Protein AF-A0A150UNH8-F1 (afdb_monomer)

Radius of gyration: 18.95 Å; Cα contacts (8 Å, |Δi|>4): 258; chains: 1; bounding box: 34×52×55 Å

Secondary structure (DSSP, 8-state):
---GGGGG-SEEEEES--EEEETTEEEESSS-BTTEEEE--S---SSS---SEEEEEETTSEEEEE----TTEEEEEEE-SS-EEEEEEE----S-TT---S------------HHHHTTEEEEEE-SS--SSSS-PEEEEES---PPP-------GGGS-HHHHHHHHHH--

Mean predicted aligned error: 8.01 Å

Foldseek 3Di:
DPDPVCPPDQKDKDFQFFWADDPNDIAGPPRDDPQWDKAFAPFFDHDRRGAGIIMTGGPQWDKDWDHDHHRQKTWMWTDFPVDIDIDMRGDDDDPCPPPPDPDDDDDDDDDDDDPVQVVQWPDWDFDPDDPPDPDTDIDTDGNGHHDDDDDDDDDDPVRDPVVVVVVVVVVVD

pLDDT: mean 87.23, std 11.31, range [49.28, 98.31]

Sequence (173 aa):
MNNTGLQDFGAIALLEPSCFIKEGKIVTVPLCHPYWTKMTPTSAREGRRAIGSMLWIRRDIESEQLPICLPDITAALLQLPDRSILIASVYVEPANPQARLETIRITIDLVLASAELAALLVKCQIYNVEHGLDHRAIETALDISIPKRVAQPRLLFKNAPWKEIRLRISEML

Nearest PDB structures (foldseek):
  3l0x-assembly1_A  TM=2.496E-01  e=1.714E+00  Saccharomyces cerevisiae

Structure (mmCIF, N/CA/C/O backbone):
data_AF-A0A150UNH8-F1
#
_entry.id   AF-A0A150UNH8-F1
#
loop_
_atom_site.group_PDB
_atom_site.id
_atom_site.type_symbol
_atom_site.label_atom_id
_atom_site.label_alt_id
_atom_site.label_comp_id
_atom_site.label_asym_id
_atom_site.label_entity_id
_atom_site.label_seq_id
_atom_site.pdbx_PDB_ins_code
_atom_site.Cartn_x
_atom_site.Cartn_y
_atom_site.Cartn_z
_atom_site.occupancy
_atom_site.B_iso_or_equiv
_atom_site.auth_seq_id
_atom_site.auth_comp_id
_atom_site.auth_asym_id
_atom_site.auth_atom_id
_atom_site.pdbx_PDB_model_num
ATOM 1 N N . MET A 1 1 ? -5.258 9.086 -5.632 1.00 58.34 1 MET A N 1
ATOM 2 C CA . MET A 1 1 ? -5.219 9.301 -4.163 1.00 58.34 1 MET A CA 1
ATOM 3 C C . MET A 1 1 ? -6.404 10.073 -3.571 1.00 58.34 1 MET A C 1
ATOM 5 O O . MET A 1 1 ? -6.684 9.856 -2.403 1.00 58.34 1 MET A O 1
ATOM 9 N N . ASN A 1 2 ? -7.106 10.944 -4.316 1.00 66.75 2 ASN A N 1
ATOM 10 C CA . ASN A 1 2 ? -8.247 11.725 -3.788 1.00 66.75 2 ASN A CA 1
ATOM 11 C C . ASN A 1 2 ? -9.623 11.044 -3.954 1.00 66.75 2 ASN A C 1
ATOM 13 O O . ASN A 1 2 ? -10.645 11.667 -3.690 1.00 66.75 2 ASN A O 1
ATOM 17 N N . ASN A 1 3 ? -9.659 9.789 -4.407 1.00 71.75 3 ASN A N 1
ATOM 18 C CA . ASN A 1 3 ? -10.900 9.029 -4.539 1.00 71.75 3 ASN A CA 1
ATOM 19 C C . ASN A 1 3 ? -11.393 8.615 -3.141 1.00 71.75 3 ASN A C 1
ATOM 21 O O . ASN A 1 3 ? -10.631 8.025 -2.372 1.00 71.75 3 ASN A O 1
ATOM 25 N N . THR A 1 4 ? -12.648 8.925 -2.813 1.00 74.06 4 THR A N 1
ATOM 26 C CA . THR A 1 4 ? -13.286 8.529 -1.549 1.00 74.06 4 THR A CA 1
ATOM 27 C C . THR A 1 4 ? -13.363 7.014 -1.390 1.00 74.06 4 THR A C 1
ATOM 29 O O . THR A 1 4 ? -13.205 6.537 -0.275 1.00 74.06 4 THR A O 1
ATOM 32 N N . GLY A 1 5 ? -13.476 6.259 -2.487 1.00 80.25 5 GLY A N 1
ATOM 33 C CA . GLY A 1 5 ? -13.465 4.792 -2.463 1.00 80.25 5 GLY A CA 1
ATOM 34 C C . GLY A 1 5 ? -12.147 4.183 -1.979 1.00 80.25 5 GLY A C 1
ATOM 35 O O . GLY A 1 5 ? -12.120 3.034 -1.567 1.00 80.25 5 GLY A O 1
ATOM 36 N N . LEU A 1 6 ? -11.050 4.950 -1.953 1.00 84.25 6 LEU A N 1
ATOM 37 C CA . LEU A 1 6 ? -9.775 4.463 -1.418 1.00 84.25 6 LEU A CA 1
ATOM 38 C C . LEU A 1 6 ? -9.697 4.553 0.114 1.00 84.25 6 LEU A C 1
ATOM 40 O O . LEU A 1 6 ? -8.715 4.109 0.698 1.00 84.25 6 LEU A O 1
ATOM 44 N N . GLN A 1 7 ? -10.674 5.169 0.786 1.00 82.31 7 GLN A N 1
ATOM 45 C CA . GLN A 1 7 ? -10.576 5.456 2.220 1.00 82.31 7 GLN A CA 1
ATOM 46 C C . GLN A 1 7 ? -10.616 4.217 3.118 1.00 82.31 7 GLN A C 1
ATOM 48 O O . GLN A 1 7 ? -10.073 4.286 4.225 1.00 82.31 7 GLN A O 1
ATOM 53 N N . ASP A 1 8 ? -11.204 3.130 2.622 1.00 85.44 8 ASP A N 1
ATOM 54 C CA . ASP A 1 8 ? -11.401 1.876 3.352 1.00 85.44 8 ASP A CA 1
ATOM 55 C C . ASP A 1 8 ? -10.203 0.920 3.236 1.00 85.44 8 ASP A C 1
ATOM 57 O O . ASP A 1 8 ? -10.123 -0.078 3.948 1.00 85.44 8 ASP A O 1
ATOM 61 N N . PHE A 1 9 ? -9.224 1.246 2.389 1.00 92.31 9 PHE A N 1
ATOM 62 C CA . PHE A 1 9 ? -8.032 0.428 2.193 1.00 92.31 9 PHE A CA 1
ATOM 63 C C . PHE A 1 9 ? -6.959 0.716 3.247 1.00 92.31 9 PHE A C 1
ATOM 65 O O . PHE A 1 9 ? -6.688 1.870 3.584 1.00 92.31 9 PHE A O 1
ATOM 72 N N . GLY A 1 10 ? -6.300 -0.339 3.733 1.00 94.19 10 GLY A N 1
ATOM 73 C CA . GLY A 1 10 ? -5.135 -0.229 4.621 1.00 94.19 10 GLY A CA 1
ATOM 74 C C . GLY A 1 10 ? -3.816 0.005 3.877 1.00 94.19 10 GLY A C 1
ATOM 75 O O . GLY A 1 10 ? -2.907 0.642 4.406 1.00 94.19 10 GLY A O 1
ATOM 76 N N . ALA A 1 11 ? -3.716 -0.463 2.633 1.00 96.12 11 ALA A N 1
ATOM 77 C CA . ALA A 1 11 ? -2.532 -0.317 1.798 1.00 96.12 11 ALA A CA 1
ATOM 78 C C . ALA A 1 11 ? -2.914 -0.198 0.318 1.00 96.12 11 ALA A C 1
ATOM 80 O O . ALA A 1 11 ? -3.935 -0.729 -0.116 1.00 96.12 11 ALA A O 1
ATOM 81 N N . ILE A 1 12 ? -2.071 0.484 -0.453 1.00 95.62 12 ILE A N 1
ATOM 82 C CA . ILE A 1 12 ? -2.136 0.566 -1.911 1.00 95.62 12 ILE A CA 1
ATOM 83 C C . ILE A 1 12 ? -0.751 0.204 -2.442 1.00 95.62 12 ILE A C 1
ATOM 85 O O . ILE A 1 12 ? 0.216 0.942 -2.227 1.00 95.62 12 ILE A O 1
ATOM 89 N N . ALA A 1 13 ? -0.665 -0.924 -3.141 1.00 96.50 13 ALA A N 1
ATOM 90 C CA . ALA A 1 13 ? 0.509 -1.307 -3.910 1.00 96.50 13 ALA A CA 1
ATOM 91 C C . ALA A 1 13 ? 0.417 -0.697 -5.308 1.00 96.50 13 ALA A C 1
ATOM 93 O O . ALA A 1 13 ? -0.579 -0.873 -6.006 1.00 96.50 13 ALA A O 1
ATOM 94 N N . LEU A 1 14 ? 1.437 0.067 -5.690 1.00 94.06 14 LEU A N 1
ATOM 95 C CA . LEU A 1 14 ? 1.528 0.682 -7.009 1.00 94.06 14 LEU A CA 1
ATOM 96 C C . LEU A 1 14 ? 2.711 0.082 -7.755 1.00 94.06 14 LEU A C 1
ATOM 98 O O . LEU A 1 14 ? 3.807 -0.045 -7.196 1.00 94.06 14 LEU A O 1
ATOM 102 N N . LEU A 1 15 ? 2.466 -0.225 -9.022 1.00 92.75 15 LEU A N 1
ATOM 103 C CA . LEU A 1 15 ? 3.475 -0.587 -10.001 1.00 92.75 15 LEU A CA 1
ATOM 104 C C . LEU A 1 15 ? 3.688 0.599 -10.938 1.00 92.75 15 LEU A C 1
ATOM 106 O O . LEU A 1 15 ? 2.788 1.410 -11.149 1.00 92.75 15 LEU A O 1
ATOM 110 N N . GLU A 1 16 ? 4.905 0.703 -11.456 1.00 90.81 16 GLU A N 1
ATOM 111 C CA . GLU A 1 16 ? 5.312 1.717 -12.429 1.00 90.81 16 GLU A CA 1
ATOM 112 C C . GLU A 1 16 ? 4.977 3.166 -12.007 1.00 90.81 16 GLU A C 1
ATOM 114 O O . GLU A 1 16 ? 4.445 3.948 -12.801 1.00 90.81 16 GLU A O 1
ATOM 119 N N . PRO A 1 17 ? 5.239 3.573 -10.749 1.00 91.75 17 PRO A N 1
ATOM 120 C CA . PRO A 1 17 ? 4.762 4.863 -10.288 1.00 91.75 17 PRO A CA 1
ATOM 121 C C . PRO A 1 17 ? 5.426 6.010 -11.050 1.00 91.75 17 PRO A C 1
ATOM 123 O O . PRO A 1 17 ? 6.638 6.018 -11.283 1.00 91.75 17 PRO A O 1
ATOM 126 N N . SER A 1 18 ? 4.634 7.039 -11.360 1.00 89.56 18 SER A N 1
ATOM 127 C CA . SER A 1 18 ? 5.160 8.281 -11.924 1.00 89.56 18 SER A CA 1
ATOM 128 C C . SER A 1 18 ? 6.173 8.892 -10.957 1.00 89.56 18 SER A C 1
ATOM 130 O O . SER A 1 18 ? 5.821 9.394 -9.880 1.00 89.56 18 SER A O 1
ATOM 132 N N . CYS A 1 19 ? 7.437 8.862 -11.359 1.00 91.12 19 CYS A N 1
ATOM 133 C CA . CYS A 1 19 ? 8.560 9.291 -10.550 1.00 91.12 19 CYS A CA 1
ATOM 134 C C . CYS A 1 19 ? 9.667 9.896 -11.416 1.00 91.12 19 CYS A C 1
ATOM 136 O O . CYS A 1 19 ? 9.658 9.781 -12.636 1.00 91.12 19 CYS A O 1
ATOM 138 N N . PHE A 1 20 ? 10.608 10.580 -10.781 1.00 87.50 20 PHE A N 1
ATOM 139 C CA . PHE A 1 20 ? 11.849 11.037 -11.395 1.00 87.50 20 PHE A CA 1
ATOM 140 C C . PHE A 1 20 ? 12.898 11.250 -10.306 1.00 87.50 20 PHE A C 1
ATOM 142 O O . PHE A 1 20 ? 12.568 11.377 -9.124 1.00 87.50 20 PHE A O 1
ATOM 149 N N . ILE A 1 21 ? 14.166 11.313 -10.704 1.00 89.19 21 ILE A N 1
ATOM 150 C CA . ILE A 1 21 ? 15.252 11.688 -9.802 1.00 89.19 21 ILE A CA 1
ATOM 151 C C . ILE A 1 21 ? 15.464 13.199 -9.863 1.00 89.19 21 ILE A C 1
ATOM 153 O O . ILE A 1 21 ? 15.633 13.771 -10.940 1.00 89.19 21 ILE A O 1
ATOM 157 N N . LYS A 1 22 ? 15.476 13.847 -8.697 1.00 87.75 22 LYS A N 1
ATOM 158 C CA . LYS A 1 22 ? 15.879 15.248 -8.532 1.00 87.75 22 LYS A CA 1
ATOM 159 C C . LYS A 1 22 ? 16.851 15.338 -7.365 1.00 87.75 22 LYS A C 1
ATOM 161 O O . LYS A 1 22 ? 16.524 14.882 -6.275 1.00 87.75 22 LYS A O 1
ATOM 166 N N . GLU A 1 23 ? 18.033 15.909 -7.600 1.00 88.75 23 GLU A N 1
ATOM 167 C CA . GLU A 1 23 ? 19.075 16.081 -6.567 1.00 88.75 23 GLU A CA 1
ATOM 168 C C . GLU A 1 23 ? 19.416 14.760 -5.841 1.00 88.75 23 GLU A C 1
ATOM 170 O O . GLU A 1 23 ? 19.530 14.709 -4.619 1.00 88.75 23 GLU A O 1
ATOM 175 N N . GLY A 1 24 ? 19.503 13.655 -6.592 1.00 85.06 24 GLY A N 1
ATOM 176 C CA . GLY A 1 24 ? 19.789 12.320 -6.048 1.00 85.06 24 GLY A CA 1
ATOM 177 C C . GLY A 1 24 ? 18.648 11.684 -5.241 1.00 85.06 24 GLY A C 1
ATOM 178 O O . GLY A 1 24 ? 18.820 10.591 -4.710 1.00 85.06 24 GLY A O 1
ATOM 179 N N . LYS A 1 25 ? 17.479 12.330 -5.147 1.00 88.31 25 LYS A N 1
ATOM 180 C CA . LYS A 1 25 ? 16.312 11.825 -4.414 1.00 88.31 25 LYS A CA 1
ATOM 181 C C . LYS A 1 25 ? 15.205 11.385 -5.362 1.00 88.31 25 LYS A C 1
ATOM 183 O O . LYS A 1 25 ? 14.929 12.039 -6.369 1.00 88.31 25 LYS A O 1
ATOM 188 N N . ILE A 1 26 ? 14.530 10.300 -4.986 1.00 90.56 26 ILE A N 1
ATOM 189 C CA . ILE A 1 26 ? 13.327 9.824 -5.666 1.00 90.56 26 ILE A CA 1
ATOM 190 C C . ILE A 1 26 ? 12.184 10.793 -5.363 1.00 90.56 26 ILE A C 1
ATOM 192 O O . ILE A 1 26 ? 11.775 10.972 -4.214 1.00 90.56 26 ILE A O 1
ATOM 196 N N . VAL A 1 27 ? 11.640 11.397 -6.412 1.00 90.75 27 VAL A N 1
ATOM 197 C CA . VAL A 1 27 ? 10.448 12.234 -6.347 1.00 90.75 27 VAL A CA 1
ATOM 198 C C . VAL A 1 27 ? 9.309 11.496 -7.031 1.00 90.75 27 VAL A C 1
ATOM 200 O O . VAL A 1 27 ? 9.437 11.084 -8.178 1.00 90.75 27 VAL A O 1
ATOM 203 N N . THR A 1 28 ? 8.185 11.334 -6.337 1.00 91.88 28 THR A N 1
ATOM 204 C CA . THR A 1 28 ? 6.978 10.687 -6.873 1.00 91.88 28 THR A CA 1
ATOM 205 C C . THR A 1 28 ? 5.802 11.653 -6.886 1.00 91.88 28 THR A C 1
ATOM 207 O O . THR A 1 28 ? 5.773 12.630 -6.129 1.00 91.88 28 THR A O 1
ATOM 210 N N . VAL A 1 29 ? 4.803 11.351 -7.715 1.00 86.25 29 VAL A N 1
ATOM 211 C CA . VAL A 1 29 ? 3.531 12.077 -7.750 1.00 86.25 29 VAL A CA 1
ATOM 212 C C . VAL A 1 29 ? 2.406 11.167 -7.234 1.00 86.25 29 VAL A C 1
ATOM 214 O O . VAL A 1 29 ? 2.235 10.069 -7.758 1.00 86.25 29 VAL A O 1
ATOM 217 N N . PRO A 1 30 ? 1.614 11.593 -6.231 1.00 87.81 30 PRO A N 1
ATOM 218 C CA . PRO A 1 30 ? 1.757 12.825 -5.453 1.00 87.81 30 PRO A CA 1
ATOM 219 C C . PRO A 1 30 ? 2.953 12.779 -4.483 1.00 87.81 30 PRO A C 1
ATOM 221 O O . PRO A 1 30 ? 3.340 11.720 -3.990 1.00 87.81 30 PRO A O 1
ATOM 224 N N . LEU A 1 31 ? 3.503 13.957 -4.166 1.00 88.69 31 LEU A N 1
ATOM 225 C CA . LEU A 1 31 ? 4.653 14.113 -3.264 1.00 88.69 31 LEU A CA 1
ATOM 226 C C . LEU A 1 31 ? 4.357 13.617 -1.845 1.00 88.69 31 LEU A C 1
ATOM 228 O O . LEU A 1 31 ? 5.154 12.878 -1.267 1.00 88.69 31 LEU A O 1
ATOM 232 N N . CYS A 1 32 ? 3.212 14.009 -1.294 1.00 87.50 32 CYS A N 1
ATOM 233 C CA . CYS A 1 32 ? 2.742 13.611 0.025 1.00 87.50 32 CYS A CA 1
ATOM 234 C C . CYS A 1 32 ? 1.212 13.529 0.032 1.00 87.50 32 CYS A C 1
ATOM 236 O O . CYS A 1 32 ? 0.537 14.030 -0.870 1.00 87.50 32 CYS A O 1
ATOM 238 N N . HIS A 1 33 ? 0.655 12.889 1.057 1.00 88.31 33 HIS A N 1
ATOM 239 C CA . HIS A 1 33 ? -0.785 12.842 1.260 1.00 88.31 33 HIS A CA 1
ATOM 240 C C . HIS A 1 33 ? -1.102 12.748 2.757 1.00 88.31 33 HIS A C 1
ATOM 242 O O . HIS A 1 33 ? -0.466 11.959 3.444 1.00 88.31 33 HIS A O 1
ATOM 248 N N . PRO A 1 34 ? -2.080 13.491 3.302 1.00 85.75 34 PRO A N 1
ATOM 249 C CA . PRO A 1 34 ? -2.282 13.583 4.754 1.00 85.75 34 PRO A CA 1
ATOM 250 C C . PRO A 1 34 ? -2.814 12.303 5.418 1.00 85.75 34 PRO A C 1
ATOM 252 O O . PRO A 1 34 ? -2.736 12.185 6.633 1.00 85.75 34 PRO A O 1
ATOM 255 N N . TYR A 1 35 ? -3.347 11.354 4.648 1.00 88.38 35 TYR A N 1
ATOM 256 C CA . TYR A 1 35 ? -3.885 10.085 5.169 1.00 88.38 35 TYR A CA 1
ATOM 257 C C . TYR A 1 35 ? -3.073 8.855 4.777 1.00 88.38 35 TYR A C 1
ATOM 259 O O . TYR A 1 35 ? -3.435 7.745 5.148 1.00 88.38 35 TYR A O 1
ATOM 267 N N . TRP A 1 36 ? -2.003 9.050 4.011 1.00 93.19 36 TRP A N 1
ATOM 268 C CA . TRP A 1 36 ? -1.183 7.953 3.530 1.00 93.19 36 TRP A CA 1
ATOM 269 C C . TRP A 1 36 ? 0.285 8.244 3.833 1.00 93.19 36 TRP A C 1
ATOM 271 O O . TRP A 1 36 ? 0.769 9.364 3.645 1.00 93.19 36 TRP A O 1
ATOM 281 N N . THR A 1 37 ? 0.981 7.229 4.312 1.00 95.31 37 THR A N 1
ATOM 282 C CA . THR A 1 37 ? 2.430 7.188 4.439 1.00 95.31 37 THR A CA 1
ATOM 283 C C . THR A 1 37 ? 2.978 6.588 3.158 1.00 95.31 37 THR A C 1
ATOM 285 O O . THR A 1 37 ? 2.591 5.494 2.752 1.00 95.31 37 THR A O 1
ATOM 288 N N . LYS A 1 38 ? 3.835 7.346 2.479 1.00 95.88 38 LYS A N 1
ATOM 289 C CA . LYS A 1 38 ? 4.469 6.917 1.238 1.00 95.88 38 LYS A CA 1
ATOM 290 C C . LYS A 1 38 ? 5.739 6.139 1.556 1.00 95.88 38 LYS A C 1
ATOM 292 O O . LYS A 1 38 ? 6.566 6.647 2.306 1.00 95.88 38 LYS A O 1
ATOM 297 N N . MET A 1 39 ? 5.918 4.993 0.913 1.00 96.44 39 MET A N 1
ATOM 298 C CA . MET A 1 39 ? 7.135 4.188 0.965 1.00 96.44 39 MET A CA 1
ATOM 299 C C . MET A 1 39 ? 7.626 3.938 -0.462 1.00 96.44 39 MET A C 1
ATOM 301 O O . MET A 1 39 ? 6.868 3.485 -1.321 1.00 96.44 39 MET A O 1
ATOM 305 N N . THR A 1 40 ? 8.883 4.280 -0.725 1.00 95.25 40 THR A N 1
ATOM 306 C CA . THR A 1 40 ? 9.555 4.086 -2.020 1.00 95.25 40 THR A CA 1
ATOM 307 C C . THR A 1 40 ? 10.767 3.185 -1.826 1.00 95.25 40 THR A C 1
ATOM 309 O O . THR A 1 40 ? 11.359 3.256 -0.750 1.00 95.25 40 THR A O 1
ATOM 312 N N . PRO A 1 41 ? 11.188 2.401 -2.831 1.00 93.75 41 PRO A N 1
ATOM 313 C CA . PRO A 1 41 ? 12.395 1.583 -2.752 1.00 93.75 41 PRO A CA 1
ATOM 314 C C . PRO A 1 41 ? 13.614 2.359 -2.240 1.00 93.75 41 PRO A C 1
ATOM 316 O O . PRO A 1 41 ? 13.729 3.569 -2.452 1.00 93.75 41 PRO A O 1
ATOM 319 N N . THR A 1 42 ? 14.545 1.659 -1.588 1.00 86.31 42 THR A N 1
ATOM 320 C CA . THR A 1 42 ? 15.784 2.269 -1.068 1.00 86.31 42 THR A CA 1
ATOM 321 C C . THR A 1 42 ? 16.843 2.489 -2.150 1.00 86.31 42 THR A C 1
ATOM 323 O O . THR A 1 42 ? 17.867 3.118 -1.894 1.00 86.31 42 THR A O 1
ATOM 326 N N . SER A 1 43 ? 16.595 1.999 -3.366 1.00 89.62 43 SER A N 1
ATOM 327 C CA . SER A 1 43 ? 17.452 2.162 -4.540 1.00 89.62 43 SER A CA 1
ATOM 328 C C . SER A 1 43 ? 16.634 2.645 -5.736 1.00 89.62 43 SER A C 1
ATOM 330 O O . SER A 1 43 ? 15.412 2.501 -5.764 1.00 89.62 43 SER A O 1
ATOM 332 N N . ALA A 1 44 ? 17.306 3.231 -6.724 1.00 90.81 44 ALA A N 1
ATOM 333 C CA . ALA A 1 44 ? 16.677 3.737 -7.933 1.00 90.81 44 ALA A CA 1
ATOM 334 C C . ALA A 1 44 ? 17.561 3.509 -9.162 1.00 90.81 44 ALA A C 1
ATOM 336 O O . ALA A 1 44 ? 18.787 3.509 -9.067 1.00 90.81 44 ALA A O 1
ATOM 337 N N . ARG A 1 45 ? 16.916 3.348 -10.316 1.00 88.88 45 ARG A N 1
ATOM 338 C CA . ARG A 1 45 ? 17.529 3.329 -11.645 1.00 88.88 45 ARG A CA 1
ATOM 339 C C . ARG A 1 45 ? 17.708 4.759 -12.158 1.00 88.88 45 ARG A C 1
ATOM 341 O O . ARG A 1 45 ? 16.976 5.672 -11.768 1.00 88.88 45 ARG A O 1
ATOM 348 N N . GLU A 1 46 ? 18.645 4.948 -13.078 1.00 83.19 46 GLU A N 1
ATOM 349 C CA . GLU A 1 46 ? 18.747 6.203 -13.821 1.00 83.19 46 GLU A CA 1
ATOM 350 C C . GLU A 1 46 ? 17.593 6.353 -14.826 1.00 83.19 46 GLU A C 1
ATOM 352 O O . GLU A 1 46 ? 17.097 5.381 -15.398 1.00 83.19 46 GLU A O 1
ATOM 357 N N . GLY A 1 47 ? 17.175 7.597 -15.067 1.00 76.44 47 GLY A N 1
ATOM 358 C CA . GLY A 1 47 ? 16.174 7.935 -16.079 1.00 76.44 47 GLY A CA 1
ATOM 359 C C . GLY A 1 47 ? 14.780 8.246 -15.528 1.00 76.44 47 GLY A C 1
ATOM 360 O O . GLY A 1 47 ? 14.584 8.530 -14.347 1.00 76.44 47 GLY A O 1
ATOM 361 N N . ARG A 1 48 ? 13.791 8.263 -16.434 1.00 69.31 48 ARG A N 1
ATOM 362 C CA . ARG A 1 48 ? 12.409 8.690 -16.130 1.00 69.31 48 ARG A CA 1
ATOM 363 C C . ARG A 1 48 ? 11.616 7.685 -15.300 1.00 69.31 48 ARG A C 1
ATOM 365 O O . ARG A 1 48 ? 10.615 8.062 -14.713 1.00 69.31 48 ARG A O 1
ATOM 372 N N . ARG A 1 49 ? 12.030 6.421 -15.268 1.00 81.12 49 ARG A N 1
ATOM 373 C CA . ARG A 1 49 ? 11.357 5.359 -14.521 1.00 81.12 49 ARG A CA 1
ATOM 374 C C . ARG A 1 49 ? 12.322 4.780 -13.502 1.00 81.12 49 ARG A C 1
ATOM 376 O O . ARG A 1 49 ? 12.884 3.705 -13.674 1.00 81.12 49 ARG A O 1
ATOM 383 N N . ALA A 1 50 ? 12.564 5.584 -12.477 1.00 90.75 50 ALA A N 1
ATOM 384 C CA . ALA A 1 50 ? 13.606 5.326 -11.499 1.00 90.75 50 ALA A CA 1
ATOM 385 C C . ALA A 1 50 ? 13.263 4.160 -10.556 1.00 90.75 50 ALA A C 1
ATOM 387 O O . ALA A 1 50 ? 14.162 3.523 -10.018 1.00 90.75 50 ALA A O 1
ATOM 388 N N . ILE A 1 51 ? 11.977 3.865 -10.366 1.00 94.25 51 ILE A N 1
ATOM 389 C CA . ILE A 1 51 ? 11.488 2.759 -9.538 1.00 94.25 51 ILE A CA 1
ATOM 390 C C . ILE A 1 51 ? 10.347 2.025 -10.249 1.00 94.25 51 ILE A C 1
ATOM 392 O O . ILE A 1 51 ? 9.562 2.638 -10.977 1.00 94.25 51 ILE A O 1
ATOM 396 N N . GLY A 1 52 ? 10.264 0.713 -10.042 1.00 93.38 52 GLY A N 1
ATOM 397 C CA . GLY A 1 52 ? 9.207 -0.146 -10.571 1.00 93.38 52 GLY A CA 1
ATOM 398 C C . GLY A 1 52 ? 8.043 -0.340 -9.606 1.00 93.38 52 GLY A C 1
ATOM 399 O O . GLY A 1 52 ? 6.937 -0.623 -10.053 1.00 93.38 52 GLY A O 1
ATOM 400 N N . SER A 1 53 ? 8.253 -0.142 -8.303 1.00 95.69 53 SER A N 1
ATOM 401 C CA . SER A 1 53 ? 7.209 -0.319 -7.292 1.00 95.69 53 SER A CA 1
ATOM 402 C C . SER A 1 53 ? 7.213 0.780 -6.237 1.00 95.69 53 SER A C 1
ATOM 404 O O . SER A 1 53 ? 8.202 1.483 -6.041 1.00 95.69 53 SER A O 1
ATOM 406 N N . MET A 1 54 ? 6.077 0.947 -5.563 1.00 96.69 54 MET A N 1
ATOM 407 C CA . MET A 1 54 ? 5.955 1.731 -4.336 1.00 96.69 54 MET A CA 1
ATOM 408 C C . MET A 1 54 ? 4.753 1.258 -3.508 1.00 96.69 54 MET A C 1
ATOM 410 O O . MET A 1 54 ? 3.852 0.587 -4.020 1.00 96.69 54 MET A O 1
ATOM 414 N N . LEU A 1 55 ? 4.710 1.663 -2.239 1.00 97.44 55 LEU A N 1
ATOM 415 C CA . LEU A 1 55 ? 3.578 1.436 -1.341 1.00 97.44 55 LEU A CA 1
ATOM 416 C C . LEU A 1 55 ? 3.043 2.768 -0.805 1.00 97.44 55 LEU A C 1
ATOM 418 O O . LEU A 1 55 ? 3.797 3.688 -0.478 1.00 97.44 55 LEU A O 1
ATOM 422 N N . TRP A 1 56 ? 1.726 2.849 -0.659 1.00 96.62 56 TRP A N 1
ATOM 423 C CA . TRP A 1 56 ? 1.086 3.791 0.253 1.00 96.62 56 TRP A CA 1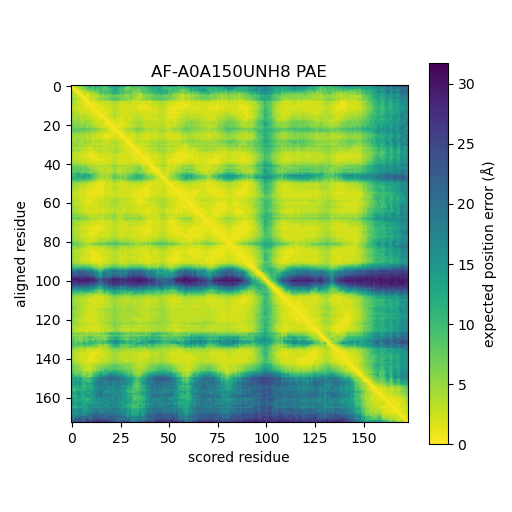
ATOM 424 C C . TRP A 1 56 ? 0.388 3.008 1.353 1.00 96.62 56 TRP A C 1
ATOM 426 O O . TRP A 1 56 ? -0.517 2.230 1.072 1.00 96.62 56 TRP A O 1
ATOM 436 N N . ILE A 1 57 ? 0.784 3.232 2.600 1.00 96.62 57 ILE A N 1
ATOM 437 C CA . ILE A 1 57 ? 0.161 2.618 3.777 1.00 96.62 57 ILE A CA 1
ATOM 438 C C . ILE A 1 57 ? -0.722 3.658 4.453 1.00 96.62 57 ILE A C 1
ATOM 440 O O . ILE A 1 57 ? -0.368 4.840 4.501 1.00 96.62 57 ILE A O 1
ATOM 444 N N . ARG A 1 58 ? -1.908 3.269 4.920 1.00 94.31 58 ARG A N 1
ATOM 445 C CA . ARG A 1 58 ? -2.803 4.196 5.616 1.00 94.31 58 ARG A CA 1
ATOM 446 C C . ARG A 1 58 ? -2.088 4.715 6.864 1.00 94.31 58 ARG A C 1
ATOM 448 O O . ARG A 1 58 ? -1.499 3.949 7.611 1.00 94.31 58 ARG A O 1
ATOM 455 N N . ARG A 1 59 ? -2.084 6.034 7.061 1.00 92.00 59 ARG A N 1
ATOM 456 C CA . ARG A 1 59 ? -1.182 6.703 8.019 1.00 92.00 59 ARG A CA 1
ATOM 457 C C . ARG A 1 59 ? -1.410 6.313 9.487 1.00 92.00 59 ARG A C 1
ATOM 459 O O . ARG A 1 59 ? -0.507 6.481 10.290 1.00 92.00 59 ARG A O 1
ATOM 466 N N . ASP A 1 60 ? -2.608 5.858 9.828 1.00 92.00 60 ASP A N 1
ATOM 467 C CA . ASP A 1 60 ? -2.984 5.394 11.170 1.00 92.00 60 ASP A CA 1
ATOM 468 C C . ASP A 1 60 ? -2.668 3.906 11.412 1.00 92.00 60 ASP A C 1
ATOM 470 O O . ASP A 1 60 ? -3.001 3.376 12.469 1.00 92.00 60 ASP A O 1
ATOM 474 N N . ILE A 1 61 ? -2.061 3.227 10.433 1.00 94.75 61 ILE A N 1
ATOM 475 C CA . ILE A 1 61 ? -1.511 1.883 10.581 1.00 94.75 61 ILE A CA 1
ATOM 476 C C . ILE A 1 61 ? -0.020 2.027 10.866 1.00 94.75 61 ILE A C 1
ATOM 478 O O . ILE A 1 61 ? 0.744 2.522 10.030 1.00 94.75 61 ILE A O 1
ATOM 482 N N . GLU A 1 62 ? 0.384 1.557 12.043 1.00 95.81 62 GLU A N 1
ATOM 483 C CA . GLU A 1 62 ? 1.791 1.441 12.406 1.00 95.81 62 GLU A CA 1
ATOM 484 C C . GLU A 1 62 ? 2.492 0.528 11.398 1.00 95.81 62 GLU A C 1
ATOM 486 O O . GLU A 1 62 ? 2.053 -0.595 11.130 1.00 95.81 62 GLU A O 1
ATOM 491 N N . SER A 1 63 ? 3.546 1.038 10.765 1.00 97.12 63 SER A N 1
ATOM 492 C CA . SER A 1 63 ? 4.220 0.324 9.687 1.00 97.12 63 SER A CA 1
ATOM 493 C C . SER A 1 63 ? 5.699 0.665 9.589 1.00 97.12 63 SER A C 1
ATOM 495 O O . SER A 1 63 ? 6.107 1.813 9.755 1.00 97.12 63 SER A O 1
ATOM 497 N N . GLU A 1 64 ? 6.493 -0.351 9.269 1.00 97.62 64 GLU A N 1
ATOM 498 C CA . GLU A 1 64 ? 7.933 -0.250 9.067 1.00 97.62 64 GLU A CA 1
ATOM 499 C C . GLU A 1 64 ? 8.278 -0.692 7.647 1.00 97.62 64 GLU A C 1
ATOM 501 O O . GLU A 1 64 ? 7.908 -1.786 7.219 1.00 97.62 64 GLU A O 1
ATOM 506 N N . GLN A 1 65 ? 8.990 0.151 6.901 1.00 97.56 65 GLN A N 1
ATOM 507 C CA . GLN A 1 65 ? 9.482 -0.224 5.582 1.00 97.56 65 GLN A CA 1
ATOM 508 C C . GLN A 1 65 ? 10.713 -1.128 5.709 1.00 97.56 65 GLN A C 1
ATOM 510 O O . GLN A 1 65 ? 11.671 -0.778 6.394 1.00 97.56 65 GLN A O 1
ATOM 515 N N . LEU A 1 66 ? 10.735 -2.239 4.969 1.00 96.81 66 LEU A N 1
ATOM 516 C CA . LEU A 1 66 ? 11.912 -3.100 4.897 1.00 96.81 66 LEU A CA 1
ATOM 517 C C . LEU A 1 66 ? 12.962 -2.532 3.920 1.00 96.81 66 LEU A C 1
ATOM 519 O O . LEU A 1 66 ? 12.603 -2.113 2.811 1.00 96.81 66 LEU A O 1
ATOM 523 N N . PRO A 1 67 ? 14.262 -2.550 4.275 1.00 94.50 67 PRO A N 1
ATOM 524 C CA . PRO A 1 67 ? 15.331 -1.993 3.452 1.00 94.50 67 PRO A CA 1
ATOM 525 C C . PRO A 1 67 ? 15.729 -2.952 2.319 1.00 94.50 67 PRO A C 1
ATOM 527 O O . PRO A 1 67 ? 16.772 -3.601 2.361 1.00 94.50 67 PRO A O 1
ATOM 530 N N . ILE A 1 68 ? 14.891 -3.049 1.288 1.00 94.44 68 ILE A N 1
ATOM 531 C CA . ILE A 1 68 ? 15.165 -3.873 0.106 1.00 94.44 68 ILE A CA 1
ATOM 532 C C . ILE A 1 68 ? 15.834 -3.013 -0.969 1.00 94.44 68 ILE A C 1
ATOM 534 O O . ILE A 1 68 ? 15.200 -2.153 -1.578 1.00 94.44 68 ILE A O 1
ATOM 538 N N . CYS A 1 69 ? 17.117 -3.272 -1.228 1.00 92.56 69 CYS A N 1
ATOM 539 C CA . CYS A 1 69 ? 17.938 -2.541 -2.200 1.00 92.56 69 CYS A CA 1
ATOM 540 C C . CYS A 1 69 ? 17.667 -2.958 -3.657 1.00 92.56 69 CYS A C 1
ATOM 542 O O . CYS A 1 69 ? 18.600 -3.222 -4.411 1.00 92.56 69 CYS A O 1
ATOM 544 N N . LEU A 1 70 ? 16.393 -3.036 -4.049 1.00 93.81 70 LEU A N 1
ATOM 545 C CA . LEU A 1 70 ? 15.971 -3.298 -5.423 1.00 93.81 70 LEU A CA 1
ATOM 546 C C . LEU A 1 70 ? 14.915 -2.266 -5.842 1.00 93.81 70 LEU A C 1
ATOM 548 O O . LEU A 1 70 ? 13.933 -2.095 -5.123 1.00 93.81 70 LEU A O 1
ATOM 552 N N . PRO A 1 71 ? 15.067 -1.597 -6.999 1.00 93.94 71 PRO A N 1
ATOM 553 C CA . PRO A 1 71 ? 14.181 -0.506 -7.418 1.00 93.94 71 PRO A CA 1
ATOM 554 C C . PRO A 1 71 ? 12.761 -0.978 -7.758 1.00 93.94 71 PRO A C 1
ATOM 556 O O . PRO A 1 71 ? 11.848 -0.164 -7.880 1.00 93.94 71 PRO A O 1
ATOM 559 N N . ASP A 1 72 ? 12.567 -2.285 -7.914 1.00 95.25 72 ASP A N 1
ATOM 560 C CA . ASP A 1 72 ? 11.300 -2.893 -8.313 1.00 95.25 72 ASP A CA 1
ATOM 561 C C . ASP A 1 72 ? 10.579 -3.577 -7.148 1.00 95.25 72 ASP A C 1
ATOM 563 O O . ASP A 1 72 ? 9.477 -4.092 -7.323 1.00 95.25 72 ASP A O 1
ATOM 567 N N . ILE A 1 73 ? 11.138 -3.533 -5.932 1.00 96.50 73 ILE A N 1
ATOM 568 C CA . ILE A 1 73 ? 10.538 -4.136 -4.739 1.00 96.50 73 ILE A CA 1
ATOM 569 C C . ILE A 1 73 ? 10.427 -3.104 -3.618 1.00 96.50 73 ILE A C 1
ATOM 571 O O . ILE A 1 73 ? 11.412 -2.522 -3.175 1.00 96.50 73 ILE A O 1
ATOM 575 N N . THR A 1 74 ? 9.210 -2.932 -3.108 1.00 97.81 74 THR A N 1
ATOM 576 C CA . THR A 1 74 ? 8.932 -2.159 -1.896 1.00 97.81 74 THR A CA 1
ATOM 577 C C . THR A 1 74 ? 8.161 -3.050 -0.943 1.00 97.81 74 THR A C 1
ATOM 579 O O . THR A 1 74 ? 7.086 -3.518 -1.305 1.00 97.81 74 THR A O 1
ATOM 582 N N . ALA A 1 75 ? 8.668 -3.272 0.267 1.00 98.06 75 ALA A N 1
ATOM 583 C CA . ALA A 1 75 ? 7.978 -4.077 1.269 1.00 98.06 75 ALA A CA 1
ATOM 584 C C . ALA A 1 75 ? 7.861 -3.343 2.602 1.00 98.06 75 ALA A C 1
ATOM 586 O O . ALA A 1 75 ? 8.701 -2.505 2.933 1.00 98.06 75 ALA A O 1
ATOM 587 N N . ALA A 1 76 ? 6.821 -3.671 3.359 1.00 98.31 76 ALA A N 1
ATOM 588 C CA . ALA A 1 76 ? 6.566 -3.098 4.666 1.00 98.31 76 ALA A CA 1
ATOM 589 C C . ALA A 1 76 ? 5.919 -4.116 5.605 1.00 98.31 76 ALA A C 1
ATOM 591 O O . ALA A 1 76 ? 5.076 -4.911 5.186 1.00 98.31 76 ALA A O 1
ATOM 592 N N . LEU A 1 77 ? 6.292 -4.058 6.879 1.00 98.19 77 LEU A N 1
ATOM 593 C CA . LEU A 1 77 ? 5.626 -4.765 7.961 1.00 98.19 77 LEU A CA 1
ATOM 594 C C . LEU A 1 77 ? 4.547 -3.856 8.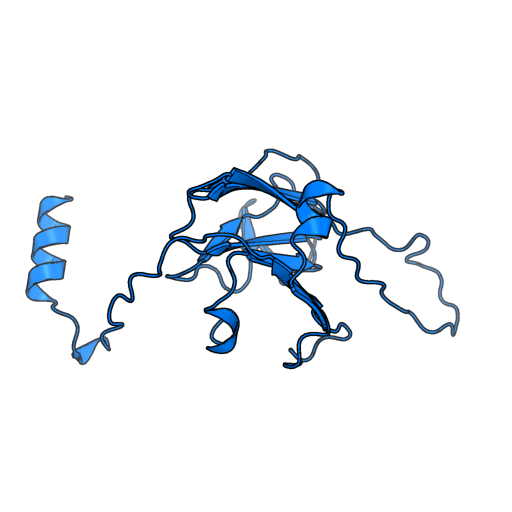552 1.00 98.19 77 LEU A C 1
ATOM 596 O O . LEU A 1 77 ? 4.849 -2.765 9.028 1.00 98.19 77 LEU A O 1
ATOM 600 N N . LEU A 1 78 ? 3.293 -4.296 8.506 1.00 97.50 78 LEU A N 1
ATOM 601 C CA . LEU A 1 78 ? 2.137 -3.596 9.058 1.00 97.50 78 LEU A CA 1
ATOM 602 C C . LEU A 1 78 ? 1.800 -4.215 10.408 1.00 97.50 78 LEU A C 1
ATOM 604 O O . LEU A 1 78 ? 1.585 -5.424 10.492 1.00 97.50 78 LEU A O 1
ATOM 608 N N . GLN A 1 79 ? 1.712 -3.387 11.441 1.00 96.19 79 GLN A N 1
ATOM 609 C CA . GLN A 1 79 ? 1.276 -3.789 12.771 1.00 96.19 79 GLN A CA 1
ATOM 610 C C . GLN A 1 79 ? -0.217 -3.489 12.912 1.00 96.19 79 GLN A C 1
ATOM 612 O O . GLN A 1 79 ? -0.639 -2.332 12.949 1.00 96.19 79 GLN A O 1
ATOM 617 N N . LEU A 1 80 ? -1.030 -4.543 12.943 1.00 94.31 80 LEU A N 1
ATOM 618 C CA . LEU A 1 80 ? -2.469 -4.466 13.184 1.00 94.31 80 LEU A CA 1
ATOM 619 C C . LEU A 1 80 ? -2.770 -4.900 14.627 1.00 94.31 80 LEU A C 1
ATOM 621 O O . LEU A 1 80 ? -1.922 -5.540 15.249 1.00 94.31 80 LEU A O 1
ATOM 625 N N . PRO A 1 81 ? -3.967 -4.599 15.168 1.00 91.81 81 PRO A N 1
ATOM 626 C CA . PRO A 1 81 ? -4.301 -4.918 16.558 1.00 91.81 81 PRO A CA 1
ATOM 627 C C . PRO A 1 81 ? -4.086 -6.390 16.936 1.00 91.81 81 PRO A C 1
ATOM 629 O O . PRO A 1 81 ? -3.598 -6.672 18.026 1.00 91.81 81 PRO A O 1
ATOM 632 N N . ASP A 1 82 ? -4.400 -7.308 16.017 1.00 92.62 82 ASP A N 1
ATOM 633 C CA . ASP A 1 82 ? -4.430 -8.747 16.304 1.00 92.62 82 ASP A CA 1
ATOM 634 C C . ASP A 1 82 ? -3.300 -9.537 15.621 1.00 92.62 82 ASP A C 1
ATOM 636 O O . ASP A 1 82 ? -3.162 -10.738 15.850 1.00 92.62 82 ASP A O 1
ATOM 640 N N . ARG A 1 83 ? -2.533 -8.911 14.714 1.00 94.00 83 ARG A N 1
ATOM 641 C CA . ARG A 1 83 ? -1.495 -9.580 13.909 1.00 94.00 83 ARG A CA 1
ATOM 642 C C . ARG A 1 83 ? -0.576 -8.596 13.196 1.00 94.00 83 ARG A C 1
ATOM 644 O O . ARG A 1 83 ? -0.962 -7.468 12.908 1.00 94.00 83 ARG A O 1
ATOM 651 N N . SER A 1 84 ? 0.587 -9.080 12.784 1.00 95.31 84 SER A N 1
ATOM 652 C CA . SER A 1 84 ? 1.443 -8.378 11.828 1.00 95.31 84 SER A CA 1
ATOM 653 C C . SER A 1 84 ? 1.250 -8.945 10.421 1.00 95.31 84 SER A C 1
ATOM 655 O O . SER A 1 84 ? 1.084 -10.153 10.253 1.00 95.31 84 SER A O 1
ATOM 657 N N . ILE A 1 85 ? 1.283 -8.088 9.401 1.00 97.00 85 ILE A 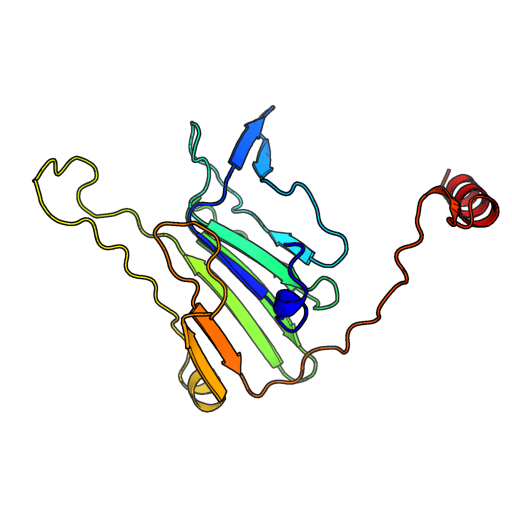N 1
ATOM 658 C CA . ILE A 1 85 ? 1.207 -8.491 7.989 1.00 97.00 85 ILE A CA 1
ATOM 659 C C . ILE A 1 85 ? 2.395 -7.902 7.238 1.00 97.00 85 ILE A C 1
ATOM 661 O O . ILE A 1 85 ? 2.599 -6.692 7.246 1.00 97.00 85 ILE A O 1
ATOM 665 N N . LEU A 1 86 ? 3.153 -8.750 6.545 1.00 98.00 86 LEU A N 1
ATOM 666 C CA . LEU A 1 86 ? 4.125 -8.297 5.556 1.00 98.00 86 LEU A CA 1
ATOM 667 C C . LEU A 1 86 ? 3.407 -8.058 4.225 1.00 98.00 86 LEU A C 1
ATOM 669 O O . LEU A 1 86 ? 2.783 -8.972 3.689 1.00 98.00 86 LEU A O 1
ATOM 673 N N . ILE A 1 87 ? 3.531 -6.854 3.673 1.00 97.88 87 ILE A N 1
ATOM 674 C CA . ILE A 1 87 ? 3.088 -6.542 2.313 1.00 97.88 87 ILE A CA 1
ATOM 675 C C . ILE A 1 87 ? 4.293 -6.213 1.438 1.00 97.88 87 ILE A C 1
ATOM 677 O O . ILE A 1 87 ? 5.224 -5.543 1.885 1.00 97.88 87 ILE A O 1
ATOM 681 N N . ALA A 1 88 ? 4.264 -6.649 0.181 1.00 97.75 88 ALA A N 1
ATOM 682 C CA . ALA A 1 88 ? 5.259 -6.287 -0.816 1.00 97.75 88 ALA A CA 1
ATOM 683 C C . ALA A 1 88 ? 4.584 -5.889 -2.134 1.00 97.75 88 ALA A C 1
ATOM 685 O O . ALA A 1 88 ? 3.693 -6.581 -2.618 1.00 97.75 88 ALA A O 1
ATOM 686 N N . SER A 1 89 ? 5.032 -4.775 -2.709 1.00 97.94 89 SER A N 1
ATOM 687 C CA . SER A 1 89 ? 4.779 -4.396 -4.096 1.00 97.94 89 SER A CA 1
ATOM 688 C C . SER A 1 89 ? 5.996 -4.804 -4.920 1.00 97.94 89 SER A C 1
ATOM 690 O O . SER A 1 89 ? 7.113 -4.367 -4.624 1.00 97.94 89 SER A O 1
ATOM 692 N N . VAL A 1 90 ? 5.788 -5.669 -5.912 1.00 96.81 90 VAL A N 1
ATOM 693 C CA . VAL A 1 90 ? 6.849 -6.269 -6.728 1.00 96.81 90 VAL A CA 1
ATOM 694 C C . VAL A 1 90 ? 6.533 -6.030 -8.194 1.00 96.81 90 VAL A C 1
ATOM 696 O O . VAL A 1 90 ? 5.500 -6.473 -8.689 1.00 96.81 90 VAL A O 1
ATOM 699 N N . TYR A 1 91 ? 7.441 -5.352 -8.885 1.00 93.94 91 TYR A N 1
ATOM 700 C CA . TYR A 1 91 ? 7.419 -5.224 -10.333 1.00 93.94 91 TYR A CA 1
ATOM 701 C C . TYR A 1 91 ? 8.448 -6.176 -10.946 1.00 93.94 91 TYR A C 1
ATOM 703 O O . TYR A 1 91 ? 9.566 -6.309 -10.450 1.00 93.94 91 TYR A O 1
ATOM 711 N N . VAL A 1 92 ? 8.064 -6.850 -12.026 1.00 91.19 92 VAL A N 1
ATOM 712 C CA . VAL A 1 92 ? 8.947 -7.745 -12.775 1.00 91.19 92 VAL A CA 1
ATOM 713 C C . VAL A 1 92 ? 9.002 -7.238 -14.206 1.00 91.19 92 VAL A C 1
ATOM 715 O O . VAL A 1 92 ? 7.974 -7.138 -14.872 1.00 91.19 92 VAL A O 1
ATOM 718 N N . GLU A 1 93 ? 10.203 -6.900 -14.676 1.00 83.88 93 GLU A N 1
ATOM 719 C CA . GLU A 1 93 ? 10.392 -6.476 -16.061 1.00 83.88 93 GLU A CA 1
ATOM 720 C C . GLU A 1 93 ? 10.047 -7.620 -17.030 1.00 83.88 93 GLU A C 1
ATOM 722 O O . GLU A 1 93 ? 10.383 -8.780 -16.773 1.00 83.88 93 GLU A O 1
ATOM 727 N N . PRO A 1 94 ? 9.401 -7.321 -18.170 1.00 77.19 94 PRO A N 1
ATOM 728 C CA . PRO A 1 94 ? 9.127 -8.332 -19.179 1.00 77.19 94 PRO A CA 1
ATOM 729 C C . PRO A 1 94 ? 10.439 -8.889 -19.748 1.00 77.19 94 PRO A C 1
ATOM 731 O O . PRO A 1 94 ? 11.359 -8.137 -20.068 1.00 77.19 94 PRO A O 1
ATOM 734 N N . ALA A 1 95 ? 10.495 -10.210 -19.944 1.00 72.81 95 ALA A N 1
ATOM 735 C CA . ALA A 1 95 ? 11.709 -10.943 -20.324 1.00 72.81 95 ALA A CA 1
ATOM 736 C C . ALA A 1 95 ? 12.371 -10.476 -21.637 1.00 72.81 95 ALA A C 1
ATOM 738 O O . ALA A 1 95 ? 13.556 -10.723 -21.849 1.00 72.81 95 ALA A O 1
ATOM 739 N N . ASN A 1 96 ? 11.631 -9.803 -22.526 1.00 69.38 96 ASN A N 1
ATOM 740 C CA . ASN A 1 96 ? 12.186 -9.213 -23.740 1.00 69.38 96 ASN A CA 1
ATOM 741 C C . ASN A 1 96 ? 11.635 -7.792 -23.974 1.00 69.38 96 ASN A C 1
ATOM 743 O O . ASN A 1 96 ? 10.621 -7.621 -24.658 1.00 69.38 96 ASN A O 1
ATOM 747 N N . PRO A 1 97 ? 12.302 -6.750 -23.444 1.00 61.41 97 PRO A N 1
ATOM 748 C CA . PRO A 1 97 ? 11.880 -5.359 -23.622 1.00 61.41 97 PRO A CA 1
ATOM 749 C C . PRO A 1 97 ? 11.864 -4.934 -25.101 1.00 61.41 97 PRO A C 1
ATOM 751 O O . PRO A 1 97 ? 11.044 -4.109 -25.511 1.00 61.41 97 PRO A O 1
ATOM 754 N N . GLN A 1 98 ? 12.753 -5.534 -25.901 1.00 57.88 98 GLN A N 1
ATOM 755 C CA . GLN A 1 98 ? 13.065 -5.194 -27.292 1.00 57.88 98 GLN A CA 1
ATOM 756 C C . GLN A 1 98 ? 12.355 -6.090 -28.314 1.00 57.88 98 GLN A C 1
ATOM 758 O O . GLN A 1 98 ? 12.537 -5.877 -29.513 1.00 57.88 98 GLN A O 1
ATOM 763 N N . ALA A 1 99 ? 11.543 -7.062 -27.874 1.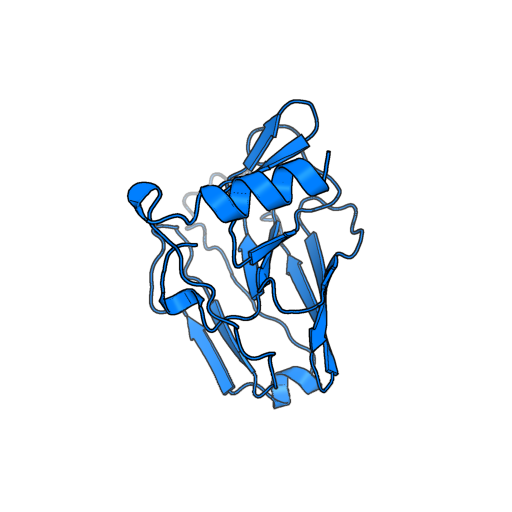00 56.62 99 ALA A N 1
ATOM 764 C CA . ALA A 1 99 ? 10.693 -7.858 -28.754 1.00 56.62 99 ALA A CA 1
ATOM 765 C C . ALA A 1 99 ? 9.699 -6.925 -29.451 1.00 56.62 99 ALA A C 1
ATOM 767 O O . ALA A 1 99 ? 8.617 -6.611 -28.957 1.00 56.62 99 ALA A O 1
ATOM 768 N N . ARG A 1 100 ? 10.116 -6.440 -30.614 1.00 49.28 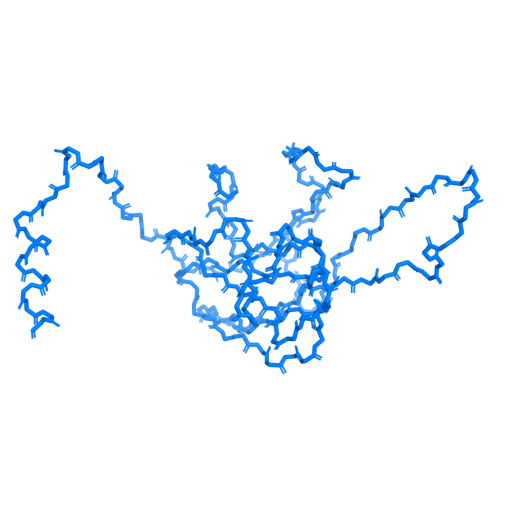100 ARG A N 1
ATOM 769 C CA . ARG A 1 100 ? 9.320 -5.692 -31.570 1.00 49.28 100 ARG A CA 1
ATOM 770 C C . ARG A 1 100 ? 8.631 -6.713 -32.462 1.00 49.28 100 ARG A C 1
ATOM 772 O O . ARG A 1 100 ? 8.954 -6.843 -33.633 1.00 49.28 100 ARG A O 1
ATOM 779 N N . LEU A 1 101 ? 7.749 -7.504 -31.871 1.00 49.88 101 LEU A N 1
ATOM 780 C CA . LEU A 1 101 ? 6.806 -8.298 -32.638 1.00 49.88 101 LEU A CA 1
ATOM 781 C C . LEU A 1 101 ? 5.442 -7.649 -32.471 1.00 49.88 101 LEU A C 1
ATOM 783 O O . LEU A 1 101 ? 5.152 -7.081 -31.417 1.00 49.88 101 LEU A O 1
ATOM 787 N N . GLU A 1 102 ? 4.642 -7.706 -33.528 1.00 54.81 102 GLU A N 1
ATOM 788 C CA . GLU A 1 102 ? 3.230 -7.315 -33.610 1.00 54.81 102 GLU A CA 1
ATOM 789 C C . GLU A 1 102 ? 2.341 -8.191 -32.698 1.00 54.81 102 GLU A C 1
ATOM 791 O O . GLU A 1 102 ? 1.270 -8.657 -33.071 1.00 54.81 102 GLU A O 1
ATOM 796 N N . THR A 1 103 ? 2.817 -8.464 -31.487 1.00 57.53 103 THR A N 1
ATOM 797 C CA . THR A 1 103 ? 2.221 -9.314 -30.472 1.00 57.53 103 THR A CA 1
ATOM 798 C C . THR A 1 103 ? 1.649 -8.400 -29.401 1.00 57.53 103 THR A C 1
ATOM 800 O O . THR A 1 103 ? 2.337 -7.509 -28.897 1.00 57.53 103 THR A O 1
ATOM 803 N N . ILE A 1 104 ? 0.382 -8.616 -29.053 1.00 61.50 104 ILE A N 1
ATOM 804 C CA . ILE A 1 104 ? -0.301 -7.933 -27.952 1.00 61.50 104 ILE A CA 1
ATOM 805 C C . ILE A 1 104 ? 0.591 -8.003 -26.705 1.00 61.50 104 ILE A C 1
ATOM 807 O O . ILE A 1 104 ? 0.911 -9.092 -26.226 1.00 61.50 104 ILE A O 1
ATOM 811 N N . ARG A 1 105 ? 1.005 -6.845 -26.178 1.00 61.31 105 ARG A N 1
ATOM 812 C CA . ARG A 1 105 ? 1.599 -6.775 -24.840 1.00 61.31 105 ARG A CA 1
ATOM 813 C C . ARG A 1 105 ? 0.461 -6.902 -23.841 1.00 61.31 105 ARG A C 1
ATOM 815 O O . ARG A 1 105 ? -0.387 -6.021 -23.762 1.00 61.31 105 ARG A O 1
ATOM 822 N N . ILE A 1 106 ? 0.434 -8.019 -23.129 1.00 67.50 106 ILE A N 1
ATOM 823 C CA . ILE A 1 106 ? -0.410 -8.187 -21.951 1.00 67.50 106 ILE A CA 1
ATOM 824 C C . ILE A 1 106 ? 0.450 -7.933 -20.722 1.00 67.50 106 ILE A C 1
ATOM 826 O O . ILE A 1 106 ? 1.559 -8.465 -20.628 1.00 67.50 106 ILE A O 1
ATOM 830 N N . THR A 1 107 ? -0.061 -7.143 -19.784 1.00 74.69 107 THR A N 1
ATOM 831 C CA . THR A 1 107 ? 0.508 -7.106 -18.442 1.00 74.69 107 THR A CA 1
ATOM 832 C C . THR A 1 107 ? -0.309 -8.003 -17.529 1.00 74.69 107 THR A C 1
ATOM 834 O O . THR A 1 107 ? -1.536 -8.039 -17.609 1.00 74.69 107 THR A O 1
ATOM 837 N N . ILE A 1 108 ? 0.386 -8.775 -16.699 1.00 85.31 108 ILE A N 1
ATOM 838 C CA . ILE A 1 108 ? -0.217 -9.693 -15.740 1.00 85.31 108 ILE A CA 1
ATOM 839 C C . ILE A 1 108 ? -0.026 -9.088 -14.352 1.00 85.31 108 ILE A C 1
ATOM 841 O O . ILE A 1 108 ? 1.106 -8.929 -13.899 1.00 85.31 108 ILE A O 1
ATOM 845 N N . ASP A 1 109 ? -1.135 -8.801 -13.679 1.00 90.38 109 ASP A N 1
ATOM 846 C CA . ASP A 1 109 ? -1.158 -8.364 -12.286 1.00 90.38 109 ASP A CA 1
ATOM 847 C C . ASP A 1 109 ? -1.584 -9.544 -11.399 1.00 90.38 109 ASP A C 1
ATOM 849 O O . ASP A 1 109 ? -2.571 -10.225 -11.686 1.00 90.38 109 ASP A O 1
ATOM 853 N N . LEU A 1 110 ? -0.833 -9.811 -10.326 1.00 93.44 110 LEU A N 1
ATOM 854 C CA . LEU A 1 110 ? -1.085 -10.923 -9.403 1.00 93.44 110 LEU A CA 1
ATOM 855 C C . LEU A 1 110 ? -1.054 -10.447 -7.953 1.00 93.44 110 LEU A C 1
ATOM 857 O O . LEU A 1 110 ? -0.224 -9.624 -7.571 1.00 93.44 110 LEU A O 1
ATOM 861 N N . VAL A 1 111 ? -1.916 -11.043 -7.130 1.00 95.88 111 VAL A N 1
ATOM 862 C CA . VAL A 1 111 ? -1.859 -10.942 -5.670 1.00 95.88 111 VAL A CA 1
ATOM 863 C C . VAL A 1 111 ? -1.570 -12.333 -5.126 1.00 95.88 111 VAL A C 1
ATOM 865 O O . VAL A 1 111 ? -2.328 -13.270 -5.371 1.00 95.88 111 VAL A O 1
ATOM 868 N N . LEU A 1 112 ? -0.463 -12.467 -4.399 1.00 96.38 112 LEU A N 1
ATOM 869 C CA . LEU A 1 112 ? -0.082 -13.692 -3.705 1.00 96.38 112 LEU A CA 1
ATOM 870 C C . LEU A 1 112 ? -0.196 -13.460 -2.200 1.00 96.38 112 LEU A C 1
ATOM 872 O O . LEU A 1 112 ? 0.165 -12.396 -1.699 1.00 96.38 112 LEU A O 1
ATOM 876 N N . ALA A 1 113 ? -0.687 -14.463 -1.484 1.00 96.00 113 ALA A N 1
ATOM 877 C CA . ALA A 1 113 ? -0.830 -14.437 -0.037 1.00 96.00 113 ALA A CA 1
ATOM 878 C C . ALA A 1 113 ? -0.429 -15.796 0.542 1.00 96.00 113 ALA A C 1
ATOM 880 O O . ALA A 1 113 ? -0.506 -16.816 -0.147 1.00 96.00 113 ALA A O 1
ATOM 881 N N . SER A 1 114 ? -0.001 -15.814 1.806 1.00 97.31 114 SER A N 1
ATOM 882 C CA . SER A 1 114 ? 0.212 -17.071 2.524 1.00 97.31 114 SER A CA 1
ATOM 883 C C . SER A 1 114 ? -1.115 -17.815 2.707 1.00 97.31 114 SER A C 1
ATOM 885 O O . SER A 1 114 ? -2.189 -17.213 2.611 1.00 97.31 114 SER A O 1
ATOM 887 N N . ALA A 1 115 ? -1.057 -19.116 2.995 1.00 97.38 115 ALA A N 1
ATOM 888 C CA . ALA A 1 115 ? -2.261 -19.919 3.207 1.00 97.38 115 ALA A CA 1
ATOM 889 C C . ALA A 1 115 ? -3.128 -19.366 4.355 1.00 97.38 115 ALA A C 1
ATOM 891 O O . ALA A 1 115 ? -4.354 -19.355 4.262 1.00 97.38 115 ALA A O 1
ATOM 892 N N . GLU A 1 116 ? -2.496 -18.836 5.403 1.00 95.62 116 GLU A N 1
ATOM 893 C CA . GLU A 1 116 ? -3.166 -18.245 6.562 1.00 95.62 116 GLU A CA 1
ATOM 894 C C . GLU A 1 116 ? -3.925 -16.963 6.201 1.00 95.62 116 GLU A C 1
ATOM 896 O O . GLU A 1 116 ? -5.030 -16.747 6.690 1.00 95.62 116 GLU A O 1
ATOM 901 N N . LEU A 1 117 ? -3.359 -16.112 5.338 1.00 95.62 117 LEU A N 1
ATOM 902 C CA . LEU A 1 117 ? -4.043 -14.906 4.861 1.00 95.62 117 LEU A CA 1
ATOM 903 C C . LEU A 1 117 ? -5.104 -15.233 3.808 1.00 95.62 117 LEU A C 1
ATOM 905 O O . LEU A 1 117 ? -6.162 -14.608 3.797 1.00 95.62 117 LEU A O 1
ATOM 909 N N . ALA A 1 118 ? -4.856 -16.231 2.958 1.00 96.31 118 ALA A N 1
ATOM 910 C CA . ALA A 1 118 ? -5.825 -16.700 1.973 1.00 96.31 118 ALA A CA 1
ATOM 911 C C . ALA A 1 118 ? -7.094 -17.259 2.638 1.00 96.31 118 ALA A C 1
ATOM 913 O O . ALA A 1 118 ? -8.190 -17.051 2.124 1.00 96.31 118 ALA A O 1
ATOM 914 N N . ALA A 1 119 ? -6.970 -17.893 3.809 1.00 96.75 119 ALA A N 1
ATOM 915 C CA . ALA A 1 119 ? -8.114 -18.350 4.600 1.00 96.75 119 ALA A CA 1
ATOM 916 C C . ALA A 1 119 ? -8.996 -17.204 5.138 1.00 96.75 119 ALA A C 1
ATOM 918 O O . ALA A 1 119 ? -10.143 -17.443 5.502 1.00 96.75 119 ALA A O 1
ATOM 919 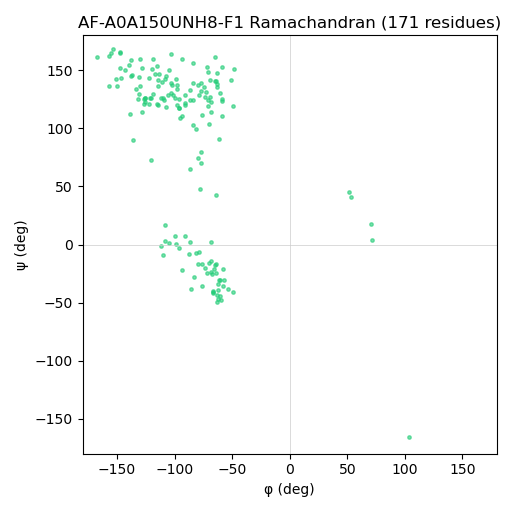N N . LEU A 1 120 ? -8.483 -15.968 5.172 1.00 96.38 120 LEU A N 1
ATOM 920 C CA . LEU A 1 120 ? -9.214 -14.765 5.588 1.00 96.38 120 LEU A CA 1
ATOM 921 C C . LEU A 1 120 ? -9.731 -13.949 4.403 1.00 96.38 120 LEU A C 1
ATOM 923 O O . LEU A 1 120 ? -10.194 -12.824 4.584 1.00 96.38 120 LEU A O 1
ATOM 927 N N . LEU A 1 121 ? -9.615 -14.463 3.179 1.00 97.12 121 LEU A N 1
ATOM 928 C CA . LEU A 1 121 ? -10.015 -13.732 1.990 1.00 97.12 121 LEU A CA 1
ATOM 929 C C . LEU A 1 121 ? -11.535 -13.554 1.947 1.00 97.12 121 LEU A C 1
ATOM 931 O O . LEU A 1 121 ? -12.283 -14.505 1.746 1.00 97.12 121 LEU A O 1
ATOM 935 N N . VAL A 1 122 ? -11.984 -12.306 2.060 1.00 97.00 122 VAL A N 1
ATOM 936 C CA . VAL A 1 122 ? -13.388 -11.933 1.849 1.00 97.00 122 VAL A CA 1
ATOM 937 C C . VAL A 1 122 ? -13.639 -11.681 0.367 1.00 97.00 122 VAL A C 1
ATOM 939 O O . VAL A 1 122 ? -14.699 -12.013 -0.160 1.00 97.00 122 VAL A O 1
ATOM 942 N N . LYS A 1 123 ? -12.670 -11.059 -0.316 1.00 95.88 123 LYS A N 1
ATOM 943 C CA . LYS A 1 123 ? -12.822 -10.625 -1.707 1.00 95.88 123 LYS A CA 1
ATOM 944 C C . LYS A 1 123 ? -11.470 -10.472 -2.396 1.00 95.88 123 LYS A C 1
ATOM 946 O O . LYS A 1 123 ? -10.575 -9.851 -1.836 1.00 95.88 123 LYS A O 1
ATOM 951 N N . CYS A 1 124 ? -11.353 -10.957 -3.628 1.00 96.44 124 CYS A N 1
ATOM 952 C CA . CYS A 1 124 ? -10.274 -10.611 -4.556 1.00 96.44 124 CYS A CA 1
ATOM 953 C C . CYS A 1 124 ? -10.890 -10.432 -5.943 1.00 96.44 124 CYS A C 1
ATOM 955 O O . CYS A 1 124 ? -11.428 -11.384 -6.504 1.00 96.44 124 CYS A O 1
ATOM 957 N N . GLN A 1 125 ? -10.889 -9.211 -6.466 1.00 94.94 125 GLN A N 1
ATOM 958 C CA . GLN A 1 125 ? -11.530 -8.903 -7.743 1.00 94.94 125 GLN A CA 1
ATOM 959 C C . GLN A 1 125 ? -10.865 -7.709 -8.412 1.00 94.94 125 GLN A C 1
ATOM 961 O O . GLN A 1 125 ? -10.119 -6.959 -7.787 1.00 94.94 125 GLN A O 1
ATOM 966 N N . ILE A 1 126 ? -11.198 -7.480 -9.676 1.00 93.38 126 ILE A N 1
ATOM 967 C CA . ILE A 1 126 ? -10.792 -6.252 -10.344 1.00 93.38 126 ILE A CA 1
ATOM 968 C C . ILE A 1 126 ? -11.554 -5.073 -9.727 1.00 93.38 126 ILE A C 1
ATOM 970 O O . ILE A 1 126 ? -12.783 -5.093 -9.641 1.00 93.38 126 ILE A O 1
ATOM 974 N N . TYR A 1 127 ? -10.820 -4.051 -9.299 1.00 91.44 127 TYR A N 1
ATOM 975 C CA . TYR A 1 127 ? -11.375 -2.827 -8.746 1.00 91.44 127 TYR A CA 1
ATOM 976 C C . TYR A 1 127 ? -12.212 -2.108 -9.805 1.00 91.44 127 TYR A C 1
ATOM 978 O O . TYR A 1 127 ? -11.838 -1.997 -10.974 1.00 91.44 127 TYR A O 1
ATOM 986 N N . ASN A 1 128 ? -13.383 -1.640 -9.390 1.00 86.31 128 ASN A N 1
ATOM 987 C CA . ASN A 1 128 ? -14.415 -1.131 -10.289 1.00 86.31 128 ASN A CA 1
ATOM 988 C C . ASN A 1 128 ? -14.126 0.271 -10.844 1.00 86.31 128 ASN A C 1
ATOM 990 O O . ASN A 1 128 ? -14.759 0.672 -11.817 1.00 86.31 128 ASN A O 1
ATOM 994 N N . VAL A 1 129 ? -13.201 1.019 -10.239 1.00 84.12 129 VAL A N 1
ATOM 995 C CA . VAL A 1 129 ? -12.804 2.340 -10.730 1.00 84.12 129 VAL A CA 1
ATOM 996 C C . VAL A 1 129 ? -11.560 2.210 -11.591 1.00 84.12 129 VAL A C 1
ATOM 998 O O . VAL A 1 129 ? -10.484 1.857 -11.111 1.00 84.12 129 VAL A O 1
ATOM 1001 N N . GLU A 1 130 ? -11.699 2.573 -12.860 1.00 78.75 130 GLU A N 1
ATOM 1002 C CA . GLU A 1 130 ? -10.568 2.697 -13.767 1.00 78.75 130 GLU A CA 1
ATOM 1003 C C . GLU A 1 130 ? -9.801 3.994 -13.495 1.00 78.75 130 GLU A C 1
ATOM 1005 O O . GLU A 1 130 ? -10.370 5.059 -13.239 1.00 78.75 130 GLU A O 1
ATOM 1010 N N . HIS A 1 131 ? -8.475 3.907 -13.541 1.00 75.06 131 HIS A N 1
ATOM 1011 C CA . HIS A 1 131 ? -7.582 5.042 -13.312 1.00 75.06 131 HIS A CA 1
ATOM 1012 C C . HIS A 1 131 ? -6.892 5.525 -14.595 1.00 75.06 131 HIS A C 1
ATOM 1014 O O . HIS A 1 131 ? -5.927 6.280 -14.518 1.00 75.06 131 HIS A O 1
ATOM 1020 N N . GLY A 1 132 ? -7.415 5.130 -15.764 1.00 67.94 132 GLY A N 1
ATOM 1021 C CA . GLY A 1 132 ? -6.920 5.561 -17.077 1.00 67.94 132 GLY A CA 1
ATOM 1022 C C . GLY A 1 132 ? -5.560 4.973 -17.460 1.00 67.94 132 GLY A C 1
ATOM 1023 O O . GLY A 1 132 ? -4.893 5.520 -18.334 1.00 67.94 132 GLY A O 1
ATOM 1024 N N . LEU A 1 133 ? -5.145 3.899 -16.787 1.00 74.12 133 LEU A N 1
ATOM 1025 C CA . LEU A 1 133 ? -3.969 3.111 -17.135 1.00 74.12 133 LEU A CA 1
ATOM 1026 C C . LEU A 1 133 ? -4.389 1.938 -18.027 1.00 74.12 133 LEU A C 1
ATOM 1028 O O . LEU A 1 133 ? -5.542 1.515 -18.017 1.00 74.12 133 LEU A O 1
ATOM 1032 N N . ASP A 1 134 ? -3.428 1.385 -18.750 1.00 80.06 134 ASP A N 1
ATOM 1033 C CA . ASP A 1 134 ? -3.520 0.123 -19.490 1.00 80.06 134 ASP A CA 1
ATOM 1034 C C . ASP A 1 134 ? -3.629 -1.119 -18.580 1.00 80.06 134 ASP A C 1
ATOM 1036 O O . ASP A 1 134 ? -3.740 -2.244 -19.064 1.00 80.06 134 ASP A O 1
ATOM 1040 N N . HIS A 1 135 ? -3.678 -0.908 -17.262 1.00 82.81 135 HIS A N 1
ATOM 1041 C CA . HIS A 1 135 ? -3.894 -1.919 -16.235 1.00 82.81 135 HIS A CA 1
ATOM 1042 C C . HIS A 1 135 ? -5.204 -1.694 -15.488 1.00 82.81 135 HIS A C 1
ATOM 1044 O O . HIS A 1 135 ? -5.664 -0.562 -15.302 1.00 82.81 135 HIS A O 1
ATOM 1050 N N . ARG A 1 136 ? -5.757 -2.784 -14.950 1.00 88.06 136 ARG A N 1
ATOM 1051 C CA . ARG A 1 136 ? -6.901 -2.730 -14.038 1.00 88.06 136 ARG A CA 1
ATOM 1052 C C . ARG A 1 136 ? -6.441 -3.102 -12.633 1.00 88.06 136 ARG A C 1
ATOM 1054 O O . ARG A 1 136 ? -5.887 -4.173 -12.423 1.00 88.06 136 ARG A O 1
ATOM 1061 N N . ALA A 1 137 ? -6.686 -2.218 -11.669 1.00 91.81 137 ALA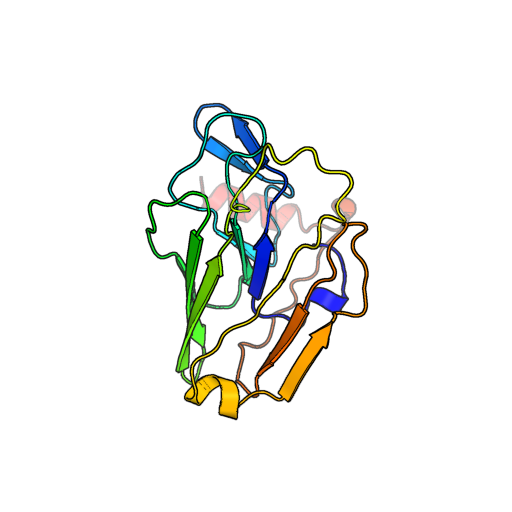 A N 1
ATOM 1062 C CA . ALA A 1 137 ? -6.285 -2.450 -10.285 1.00 91.81 137 ALA A CA 1
ATOM 1063 C C . ALA A 1 137 ? -7.005 -3.672 -9.691 1.00 91.81 137 ALA A C 1
ATOM 1065 O O . ALA A 1 137 ? -8.164 -3.923 -10.011 1.00 91.81 137 ALA A O 1
ATOM 1066 N N . ILE A 1 138 ? -6.340 -4.400 -8.793 1.00 94.69 138 ILE A N 1
ATOM 1067 C CA . ILE A 1 138 ? -6.931 -5.516 -8.046 1.00 94.69 138 ILE A CA 1
ATOM 1068 C C . ILE A 1 138 ? -7.284 -5.029 -6.642 1.00 94.69 138 ILE A C 1
ATOM 1070 O O . ILE A 1 138 ? -6.457 -4.464 -5.930 1.00 94.69 138 ILE A O 1
ATOM 1074 N N . GLU A 1 139 ? -8.524 -5.264 -6.237 1.00 95.62 139 GLU A N 1
ATOM 1075 C CA . GLU A 1 139 ? -9.001 -5.060 -4.880 1.00 95.62 139 GLU A CA 1
ATOM 1076 C C . GLU A 1 139 ? -8.944 -6.385 -4.121 1.00 95.62 139 GLU A C 1
ATOM 1078 O O . GLU A 1 139 ? -9.548 -7.373 -4.538 1.00 95.62 139 GLU A O 1
ATOM 1083 N N . THR A 1 140 ? -8.255 -6.388 -2.980 1.00 96.38 140 THR A N 1
ATOM 1084 C CA . THR A 1 140 ? -8.223 -7.515 -2.043 1.00 96.38 140 THR A CA 1
ATOM 1085 C C . THR A 1 140 ? -8.735 -7.059 -0.682 1.00 96.38 140 THR A C 1
ATOM 1087 O O . THR A 1 140 ? -8.228 -6.085 -0.128 1.00 96.38 140 THR A O 1
ATOM 1090 N N . ALA A 1 141 ? -9.732 -7.761 -0.148 1.00 96.00 141 ALA A N 1
ATOM 1091 C CA . ALA A 1 141 ? -10.272 -7.547 1.187 1.00 96.00 141 ALA A CA 1
ATOM 1092 C C . ALA A 1 141 ? -10.084 -8.811 2.027 1.00 96.00 141 ALA A C 1
ATOM 1094 O O . ALA A 1 141 ? -10.447 -9.910 1.599 1.00 96.00 141 ALA A O 1
ATOM 1095 N N . LEU A 1 142 ? -9.529 -8.630 3.221 1.00 95.06 142 LEU A N 1
ATOM 1096 C CA . LEU A 1 142 ? -9.303 -9.681 4.204 1.00 95.06 142 LEU A CA 1
ATOM 1097 C C . LEU A 1 142 ? -10.183 -9.419 5.427 1.00 95.06 142 LEU A C 1
ATOM 1099 O O . LEU A 1 142 ? -10.397 -8.260 5.787 1.00 95.06 142 LEU A O 1
ATOM 1103 N N . ASP A 1 143 ? -10.654 -10.479 6.074 1.00 95.75 143 ASP A N 1
ATOM 1104 C CA . ASP A 1 143 ? -11.361 -10.404 7.352 1.00 95.75 143 ASP A CA 1
ATOM 1105 C C . ASP A 1 143 ? -10.349 -10.180 8.484 1.00 95.75 143 ASP A C 1
ATOM 1107 O O . ASP A 1 143 ? -9.863 -11.112 9.129 1.00 95.75 143 ASP A O 1
ATOM 1111 N N . ILE A 1 144 ? -9.926 -8.924 8.633 1.00 92.69 144 ILE A N 1
ATOM 1112 C CA . ILE A 1 144 ? -8.921 -8.492 9.605 1.00 92.69 144 ILE A CA 1
ATOM 1113 C C . ILE A 1 144 ? -9.334 -7.180 10.269 1.00 92.69 144 ILE A C 1
ATOM 1115 O O . ILE A 1 144 ? -9.870 -6.268 9.635 1.00 92.69 144 ILE A O 1
ATOM 1119 N N . SER A 1 145 ? -8.999 -7.048 11.549 1.00 91.38 145 SER A N 1
ATOM 1120 C CA . SER A 1 145 ? -9.146 -5.794 12.279 1.00 91.38 145 SER A CA 1
ATOM 1121 C C . SER A 1 145 ? -8.121 -4.775 11.787 1.00 91.38 145 SER A C 1
ATOM 1123 O O . SER A 1 145 ? -6.913 -5.007 11.844 1.00 91.38 145 SER A O 1
ATOM 1125 N N . ILE A 1 146 ? -8.593 -3.608 11.355 1.00 89.25 146 ILE A N 1
ATOM 1126 C CA . ILE A 1 146 ? -7.752 -2.441 11.069 1.00 89.25 146 ILE A CA 1
ATOM 1127 C C . ILE A 1 146 ? -8.127 -1.301 12.024 1.00 89.25 146 ILE A C 1
ATOM 1129 O O . ILE A 1 146 ? -9.304 -1.175 12.378 1.00 89.25 146 ILE A O 1
ATOM 1133 N N . PRO A 1 147 ? -7.174 -0.442 12.440 1.00 86.25 147 PRO A N 1
ATOM 1134 C CA . PRO A 1 147 ? -7.479 0.715 13.278 1.00 86.25 147 PRO A CA 1
ATOM 1135 C C . PRO A 1 147 ? -8.621 1.556 12.692 1.00 86.25 147 PRO A C 1
ATOM 1137 O O . PRO A 1 147 ? -8.723 1.724 11.473 1.00 86.25 147 PRO A O 1
ATOM 1140 N N . LYS A 1 148 ? -9.504 2.091 13.540 1.00 82.62 148 LYS A N 1
ATOM 1141 C CA . LYS A 1 148 ? -10.549 3.005 13.064 1.00 82.62 148 LYS A CA 1
ATOM 1142 C C . LYS A 1 148 ? -9.921 4.338 12.696 1.00 82.62 148 LYS A C 1
ATOM 1144 O O . LYS A 1 148 ? -9.199 4.938 13.489 1.00 82.62 148 LYS A O 1
ATOM 1149 N N . ARG A 1 149 ? -10.266 4.831 11.512 1.00 78.56 149 ARG A N 1
ATOM 1150 C CA . ARG A 1 149 ? -9.762 6.108 11.032 1.00 78.56 149 ARG A CA 1
ATOM 1151 C C . ARG A 1 149 ? -10.327 7.260 11.848 1.00 78.56 149 ARG A C 1
ATOM 1153 O O . ARG A 1 149 ? -11.538 7.473 11.883 1.00 78.56 149 ARG A O 1
ATOM 1160 N N . VAL A 1 150 ? -9.442 8.060 12.434 1.00 72.44 150 VAL A N 1
ATOM 1161 C CA . VAL A 1 150 ? -9.826 9.333 13.048 1.00 72.44 150 VAL A CA 1
ATOM 1162 C C . VAL A 1 150 ? -9.879 10.390 11.948 1.00 72.44 150 VAL A C 1
ATOM 1164 O O . VAL A 1 150 ? -8.855 10.862 11.449 1.00 72.44 150 VAL A O 1
ATOM 1167 N N . ALA A 1 151 ? -11.089 10.743 11.515 1.00 63.34 151 ALA A N 1
ATOM 1168 C CA . ALA A 1 151 ? -11.283 11.798 10.532 1.00 63.34 151 ALA A CA 1
ATOM 1169 C C . ALA A 1 151 ? -10.948 13.162 11.157 1.00 63.34 151 ALA A C 1
ATOM 1171 O O . ALA A 1 151 ? -11.733 13.717 11.919 1.00 63.34 151 ALA A O 1
ATOM 1172 N N . GLN A 1 152 ? -9.785 13.723 10.819 1.00 65.19 152 GLN A N 1
ATOM 1173 C CA . GLN A 1 152 ? -9.514 15.130 11.106 1.00 65.19 152 GLN A CA 1
ATOM 1174 C C . GLN A 1 152 ? -10.207 16.017 10.057 1.00 65.19 152 GLN A C 1
ATOM 1176 O O . GLN A 1 152 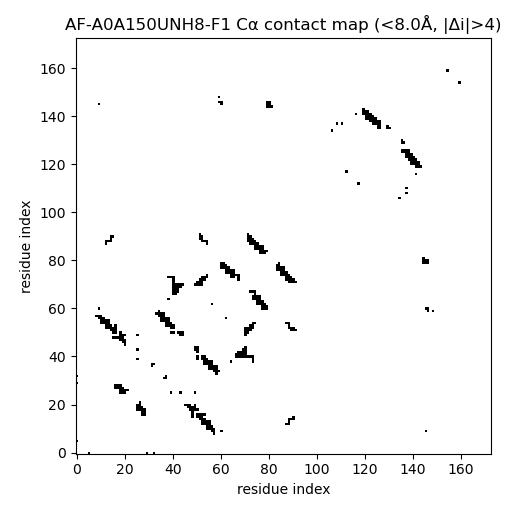? -10.015 15.775 8.855 1.00 65.19 152 GLN A O 1
ATOM 1181 N N . PRO A 1 153 ? -10.992 17.034 10.468 1.00 65.62 153 PRO A N 1
ATOM 1182 C CA . PRO A 1 153 ? -11.633 17.963 9.545 1.00 65.62 153 PRO A CA 1
ATOM 1183 C C . PRO A 1 153 ? -10.589 18.679 8.688 1.00 65.62 153 PRO A C 1
ATOM 1185 O O . PRO A 1 153 ? -9.674 19.319 9.206 1.00 65.62 153 PRO A O 1
ATOM 1188 N N . ARG A 1 154 ? -10.730 18.611 7.360 1.00 67.25 154 ARG A N 1
ATOM 1189 C CA . ARG A 1 154 ? -9.948 19.467 6.461 1.00 67.25 154 ARG A CA 1
ATOM 1190 C C . ARG A 1 154 ? -10.618 20.828 6.386 1.00 67.25 154 ARG A C 1
ATOM 1192 O O . ARG A 1 154 ? -11.594 21.013 5.661 1.00 67.25 154 ARG A O 1
ATOM 1199 N N . LEU A 1 155 ? -10.091 21.777 7.146 1.00 76.44 155 LEU A N 1
ATOM 1200 C CA . LEU A 1 155 ? -10.531 23.162 7.073 1.00 76.44 155 LEU A CA 1
ATOM 1201 C C . LEU A 1 155 ? -9.988 23.794 5.790 1.00 76.44 155 LEU A C 1
ATOM 1203 O O . LEU A 1 155 ? -8.820 23.624 5.437 1.00 76.44 155 LEU A O 1
ATOM 1207 N N . LEU A 1 156 ? -10.842 24.533 5.083 1.00 79.44 156 LEU A N 1
ATOM 1208 C CA . LEU A 1 156 ? -10.379 25.428 4.025 1.00 79.44 156 LEU A CA 1
ATOM 1209 C C . LEU A 1 156 ? -9.407 26.446 4.630 1.00 79.44 156 LEU A C 1
ATOM 1211 O O . LEU A 1 156 ? -9.559 26.815 5.791 1.00 79.44 156 LEU A O 1
ATOM 1215 N N . PHE A 1 157 ? -8.474 26.968 3.832 1.00 80.38 157 PHE A N 1
ATOM 1216 C CA . PHE A 1 157 ? -7.518 27.992 4.279 1.00 80.38 157 PHE A CA 1
ATOM 1217 C C . PHE A 1 157 ? -8.207 29.162 5.011 1.00 80.38 157 PHE A C 1
ATOM 1219 O O . PHE A 1 157 ? -7.757 29.604 6.064 1.00 80.38 157 PHE A O 1
ATOM 1226 N N . LYS A 1 158 ? -9.364 29.605 4.502 1.00 85.81 158 LYS A N 1
ATOM 1227 C CA . LYS A 1 158 ? -10.186 30.664 5.114 1.00 85.81 158 LYS A CA 1
ATOM 1228 C C . LYS A 1 158 ? -10.806 30.304 6.474 1.00 85.81 158 LYS A C 1
ATOM 1230 O O . LYS A 1 158 ? -11.150 31.202 7.227 1.00 85.81 158 LYS A O 1
ATOM 1235 N N . ASN A 1 159 ? -10.935 29.015 6.780 1.00 86.94 159 ASN A N 1
ATOM 1236 C CA . ASN A 1 159 ? -11.553 28.492 8.000 1.00 86.94 159 ASN A CA 1
ATOM 1237 C C . ASN A 1 159 ? -10.520 27.894 8.967 1.00 86.94 159 ASN A C 1
ATOM 1239 O O . ASN A 1 159 ? -10.906 27.312 9.977 1.00 86.94 159 ASN A O 1
ATOM 1243 N N . ALA A 1 160 ? -9.225 27.961 8.649 1.00 86.50 160 ALA A N 1
ATOM 1244 C CA . ALA A 1 160 ? -8.195 27.408 9.513 1.00 86.50 160 ALA A CA 1
ATOM 1245 C C . ALA A 1 160 ? -8.077 28.235 10.812 1.00 86.50 160 ALA A C 1
ATOM 1247 O O . ALA A 1 160 ? -8.153 29.468 10.760 1.00 86.50 160 ALA A O 1
ATOM 1248 N N . PRO A 1 161 ? -7.862 27.593 11.977 1.00 90.25 161 PRO A N 1
ATOM 1249 C CA . PRO A 1 161 ? -7.720 28.267 13.262 1.00 90.25 161 PRO A CA 1
ATOM 1250 C C . PRO A 1 161 ? -6.318 28.880 13.366 1.00 90.25 161 PRO A C 1
ATOM 1252 O O . PRO A 1 161 ? -5.447 28.425 14.105 1.00 90.25 161 PRO A O 1
ATOM 1255 N N . TRP A 1 162 ? -6.071 29.926 12.578 1.00 89.88 162 TRP A N 1
ATOM 1256 C CA . TRP A 1 162 ? -4.744 30.519 12.410 1.00 89.88 162 TRP A CA 1
ATOM 1257 C C . TRP A 1 162 ? -4.107 30.980 13.718 1.00 89.88 162 TRP A C 1
ATOM 1259 O O . TRP A 1 162 ? -2.885 30.944 13.831 1.00 89.88 162 TRP A O 1
ATOM 1269 N N . LYS A 1 163 ? -4.911 31.400 14.702 1.00 92.44 163 LYS A N 1
ATOM 1270 C CA . LYS A 1 163 ? -4.412 31.797 16.025 1.00 92.44 163 LYS A CA 1
ATOM 1271 C C . LYS A 1 163 ? -3.751 30.622 16.752 1.00 92.44 163 LYS A C 1
ATOM 1273 O O . LYS A 1 163 ? -2.613 30.755 17.183 1.00 92.44 163 LYS A O 1
ATOM 1278 N N . GLU A 1 164 ? -4.424 29.477 16.814 1.00 90.75 164 GLU A N 1
ATOM 1279 C CA . GLU A 1 164 ? -3.921 28.258 17.465 1.00 90.75 164 GLU A CA 1
ATOM 1280 C C . GLU A 1 164 ? -2.714 27.680 16.721 1.00 90.75 164 GLU A C 1
ATOM 1282 O O . GLU A 1 164 ? -1.719 27.311 17.338 1.00 90.75 164 GLU A O 1
ATOM 1287 N N . ILE A 1 165 ? -2.763 27.664 15.383 1.00 85.94 165 ILE A N 1
ATOM 1288 C CA . ILE A 1 165 ? -1.643 27.197 14.553 1.00 85.94 165 ILE A CA 1
ATOM 1289 C C . ILE A 1 165 ? -0.399 28.060 14.794 1.00 85.94 165 ILE A C 1
ATOM 1291 O O . ILE A 1 165 ? 0.693 27.521 14.950 1.00 85.94 165 ILE A O 1
ATOM 1295 N N . ARG A 1 166 ? -0.549 29.393 14.846 1.00 90.50 166 ARG A N 1
ATOM 1296 C CA . ARG A 1 166 ? 0.570 30.307 15.125 1.00 90.50 166 ARG A CA 1
ATOM 1297 C C . ARG A 1 166 ? 1.155 30.084 16.516 1.00 90.50 166 ARG A C 1
ATOM 1299 O O . ARG A 1 166 ? 2.373 30.042 16.624 1.00 90.50 166 ARG A O 1
ATOM 1306 N N . LEU A 1 167 ? 0.302 29.907 17.528 1.00 93.69 167 LEU A N 1
ATOM 1307 C CA . LEU A 1 167 ? 0.730 29.632 18.902 1.00 93.69 167 LEU A CA 1
ATOM 1308 C C . LEU A 1 167 ? 1.564 28.344 18.970 1.00 93.69 167 LEU A C 1
ATOM 1310 O O . LEU A 1 167 ? 2.682 28.345 19.475 1.00 93.69 167 LEU A O 1
ATOM 1314 N N . ARG A 1 168 ? 1.068 27.269 18.347 1.00 89.38 168 ARG A N 1
ATOM 1315 C CA . ARG A 1 168 ? 1.764 25.980 18.299 1.00 89.38 168 ARG A CA 1
ATOM 1316 C C . ARG A 1 168 ? 3.109 26.061 17.574 1.00 89.38 168 ARG A C 1
ATOM 1318 O O . ARG A 1 168 ? 4.064 25.426 17.997 1.00 89.38 168 ARG A O 1
ATOM 1325 N N . ILE A 1 169 ? 3.195 26.822 16.479 1.00 88.50 169 ILE A N 1
ATOM 1326 C CA . ILE A 1 169 ? 4.465 27.020 15.761 1.00 88.50 169 ILE A CA 1
ATOM 1327 C C . ILE A 1 169 ? 5.458 27.803 16.625 1.00 88.50 169 ILE A C 1
ATOM 1329 O O . ILE A 1 169 ? 6.628 27.442 16.645 1.00 88.50 169 ILE A O 1
ATOM 1333 N N . SER A 1 170 ? 5.009 28.834 17.353 1.00 87.81 170 SER A N 1
ATOM 1334 C CA . SER A 1 170 ? 5.891 29.591 18.251 1.00 87.81 170 SER A CA 1
ATOM 1335 C C . SER A 1 170 ? 6.384 28.788 19.453 1.00 87.81 170 SER A C 1
ATOM 1337 O O . SER A 1 170 ? 7.439 29.105 19.971 1.00 87.81 170 SER A O 1
ATOM 1339 N N . GLU A 1 171 ? 5.652 27.760 19.885 1.00 86.62 171 GLU A N 1
ATOM 1340 C CA . GLU A 1 171 ? 6.095 26.840 20.945 1.00 86.62 171 GLU A CA 1
ATOM 1341 C C . GLU A 1 171 ? 7.082 25.771 20.441 1.00 86.62 171 GLU A C 1
ATOM 1343 O O . GLU A 1 171 ? 7.748 2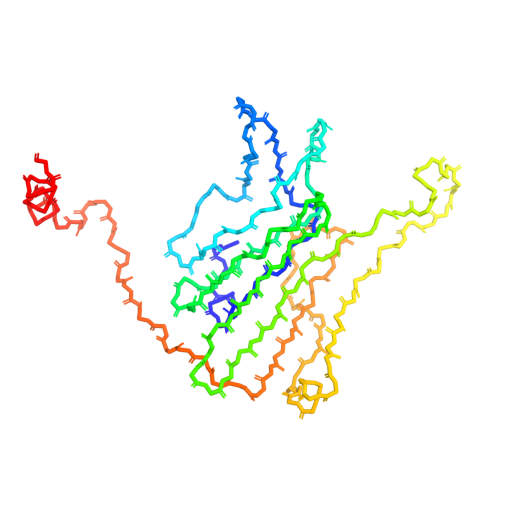5.122 21.243 1.00 86.62 171 GLU A O 1
ATOM 1348 N N . MET A 1 172 ? 7.163 25.557 19.122 1.00 75.88 172 MET A N 1
ATOM 1349 C CA . MET A 1 172 ? 8.092 24.609 18.488 1.00 75.88 172 MET A CA 1
ATOM 1350 C C . MET A 1 172 ? 9.386 25.270 17.975 1.00 75.88 172 MET A C 1
ATOM 1352 O O . MET A 1 172 ? 10.241 24.559 17.442 1.00 75.88 172 MET A O 1
ATOM 1356 N N . LEU A 1 173 ? 9.509 26.597 18.096 1.00 60.38 173 LEU A N 1
ATOM 1357 C CA . LEU A 1 173 ? 10.682 27.407 17.739 1.00 60.38 173 LEU A CA 1
ATOM 1358 C C . LEU A 1 173 ? 11.383 27.907 19.003 1.00 60.38 173 LEU A C 1
ATOM 1360 O O . LEU A 1 173 ? 12.632 27.953 18.976 1.00 60.38 173 LEU A O 1
#

Solvent-accessible surface area (backbone atoms only — not comparable to full-atom values): 10975 Å² total; per-residue (Å²): 136,89,54,74,85,57,70,83,48,64,63,46,73,38,64,65,49,61,35,32,70,54,95,93,36,87,44,46,74,75,81,75,52,99,61,39,41,79,45,66,31,77,33,68,48,84,60,69,62,18,35,29,14,22,36,35,36,28,56,83,48,54,67,47,75,53,91,40,82,37,26,26,35,20,38,32,43,35,52,40,90,89,50,75,45,81,48,72,20,77,44,78,81,68,96,58,87,79,68,85,56,103,59,86,85,78,85,86,87,84,88,86,71,55,73,75,56,54,74,32,57,74,43,76,47,75,43,90,71,82,81,87,56,102,63,78,53,76,41,75,43,61,76,66,74,67,76,83,82,80,84,73,84,84,62,53,84,93,66,47,65,59,69,61,55,50,53,56,53,62,74,75,106